Protein AF-A0A7Y6I1J6-F1 (afdb_monomer_lite)

Sequence (96 aa):
MHATTDRRRTGRRGVAPLPVGTVQLDWSLDQGQTWSTSGTLQAPTDQLDKATRMLLLTCMTMTGSTGYALWRVSGWPTTEPNGPPTVILHSDGRVP

Radius of gyration: 21.49 Å; chains: 1; bounding box: 61×28×65 Å

Structure (mmCIF, N/CA/C/O backbone):
data_AF-A0A7Y6I1J6-F1
#
_entry.id   AF-A0A7Y6I1J6-F1
#
loop_
_atom_site.group_PDB
_atom_site.id
_atom_site.type_symbol
_atom_site.label_atom_id
_atom_site.label_alt_id
_atom_site.label_comp_id
_atom_site.label_asym_id
_atom_site.label_entity_id
_atom_site.label_seq_id
_atom_site.pdbx_PDB_ins_code
_atom_site.Cartn_x
_atom_site.Cartn_y
_atom_site.Cartn_z
_atom_site.occupancy
_atom_site.B_iso_or_equiv
_atom_site.auth_seq_id
_atom_site.auth_comp_id
_atom_site.auth_asym_id
_atom_site.auth_atom_id
_atom_site.pdbx_PDB_model_num
ATOM 1 N N . MET A 1 1 ? 41.015 -12.823 -50.176 1.00 37.28 1 MET A N 1
ATOM 2 C CA . MET A 1 1 ? 40.855 -14.195 -49.647 1.00 37.28 1 MET A CA 1
ATOM 3 C C . MET A 1 1 ? 40.794 -14.112 -48.131 1.00 37.28 1 MET A C 1
ATOM 5 O O . MET A 1 1 ? 41.686 -13.494 -47.579 1.00 37.28 1 MET A O 1
ATOM 9 N N . HIS A 1 2 ? 39.709 -14.641 -47.546 1.00 39.75 2 HIS A N 1
ATOM 10 C CA . HIS A 1 2 ? 39.508 -15.183 -46.183 1.00 39.75 2 HIS A CA 1
ATOM 11 C C . HIS A 1 2 ? 40.396 -14.658 -45.024 1.00 39.75 2 HIS A C 1
ATOM 13 O O . HIS A 1 2 ? 41.610 -14.680 -45.111 1.00 39.75 2 HIS A O 1
ATOM 19 N N . ALA A 1 3 ? 39.877 -14.265 -43.859 1.00 37.53 3 ALA A N 1
ATOM 20 C CA . ALA A 1 3 ? 38.794 -14.906 -43.123 1.00 37.53 3 ALA A CA 1
ATOM 21 C C . ALA A 1 3 ? 38.054 -13.925 -42.195 1.00 37.53 3 ALA A C 1
ATOM 23 O O . ALA A 1 3 ? 38.651 -13.190 -41.411 1.00 37.53 3 ALA A O 1
ATOM 24 N N . THR A 1 4 ? 36.728 -13.981 -42.271 1.00 47.38 4 THR A N 1
ATOM 25 C CA . THR A 1 4 ? 35.786 -13.407 -41.314 1.00 47.38 4 THR A CA 1
ATOM 26 C C . THR A 1 4 ? 35.788 -14.286 -40.065 1.00 47.38 4 THR A C 1
ATOM 28 O O . THR A 1 4 ? 35.242 -15.388 -40.088 1.00 47.38 4 THR A O 1
ATOM 31 N N . THR A 1 5 ? 36.400 -13.834 -38.970 1.00 49.53 5 THR A N 1
ATOM 32 C CA . THR A 1 5 ? 36.237 -14.505 -37.673 1.00 49.53 5 THR A CA 1
ATOM 33 C C . THR A 1 5 ? 34.913 -14.061 -37.063 1.00 49.53 5 THR A C 1
ATOM 35 O O . THR A 1 5 ? 34.824 -13.049 -36.368 1.00 49.53 5 THR A O 1
ATOM 38 N N . ASP A 1 6 ? 33.879 -14.843 -37.364 1.00 46.84 6 ASP A N 1
ATOM 39 C CA . ASP A 1 6 ? 32.587 -14.864 -36.687 1.00 46.84 6 ASP A CA 1
ATOM 40 C C . ASP A 1 6 ? 32.797 -15.193 -35.197 1.00 46.84 6 ASP A C 1
ATOM 42 O O . ASP A 1 6 ? 32.882 -16.350 -34.784 1.00 46.84 6 ASP A O 1
ATOM 46 N N . ARG A 1 7 ? 32.915 -14.157 -34.357 1.00 47.94 7 ARG A N 1
ATOM 47 C CA . ARG A 1 7 ? 32.667 -14.299 -32.921 1.00 47.94 7 ARG A CA 1
ATOM 48 C C . ARG A 1 7 ? 31.156 -14.303 -32.723 1.00 47.94 7 ARG A C 1
ATOM 50 O O . ARG A 1 7 ? 30.575 -13.286 -32.338 1.00 47.94 7 ARG A O 1
ATOM 57 N N . ARG A 1 8 ? 30.541 -15.480 -32.874 1.00 48.12 8 ARG A N 1
ATOM 58 C CA . ARG A 1 8 ? 29.283 -15.820 -32.194 1.00 48.12 8 ARG A CA 1
ATOM 59 C C . ARG A 1 8 ? 29.503 -15.740 -30.689 1.00 48.12 8 ARG A C 1
ATOM 61 O O . ARG A 1 8 ? 29.673 -16.734 -29.991 1.00 48.12 8 ARG A O 1
ATOM 68 N N . ARG A 1 9 ? 29.486 -14.517 -30.167 1.00 46.81 9 ARG A N 1
ATOM 69 C CA . ARG A 1 9 ? 29.196 -14.255 -28.769 1.00 46.81 9 ARG A CA 1
ATOM 70 C C . ARG A 1 9 ? 27.701 -14.507 -28.649 1.00 46.81 9 ARG A C 1
ATOM 72 O O . ARG A 1 9 ? 26.893 -13.633 -28.946 1.00 46.81 9 ARG A O 1
ATOM 79 N N . THR A 1 10 ? 27.339 -15.733 -28.286 1.00 50.19 10 THR A N 1
ATOM 80 C CA . THR A 1 10 ? 26.014 -16.086 -27.775 1.00 50.19 10 THR A CA 1
ATOM 81 C C . THR A 1 10 ? 25.759 -15.241 -26.533 1.00 50.19 10 THR A C 1
ATOM 83 O O . THR A 1 10 ? 26.006 -15.650 -25.400 1.00 50.19 10 THR A O 1
ATOM 86 N N . GLY A 1 11 ? 25.343 -13.998 -26.763 1.00 43.31 11 GLY A N 1
ATOM 87 C CA . GLY A 1 11 ? 24.837 -13.108 -25.747 1.00 43.31 11 GLY A CA 1
ATOM 88 C C . GLY A 1 11 ? 23.561 -13.735 -25.230 1.00 43.31 11 GLY A C 1
ATOM 89 O O . GLY A 1 11 ? 22.531 -13.707 -25.899 1.00 43.31 11 GLY A O 1
ATOM 90 N N . ARG A 1 12 ? 23.641 -14.322 -24.036 1.00 52.84 12 ARG A N 1
ATOM 91 C CA . ARG A 1 12 ? 22.492 -14.471 -23.149 1.00 52.84 12 ARG A CA 1
ATOM 92 C C . ARG A 1 12 ? 21.817 -13.100 -23.169 1.00 52.84 12 ARG A C 1
ATOM 94 O O . ARG A 1 12 ? 22.424 -12.143 -22.692 1.00 52.84 12 ARG A O 1
ATOM 101 N N . ARG A 1 13 ? 20.669 -12.970 -23.849 1.00 50.09 13 ARG A N 1
ATOM 102 C CA . ARG A 1 13 ? 19.885 -11.730 -23.870 1.00 50.09 13 ARG A CA 1
ATOM 103 C C . ARG A 1 13 ? 19.660 -11.378 -22.407 1.00 50.09 13 ARG A C 1
ATOM 105 O O . ARG A 1 13 ? 18.879 -12.046 -21.736 1.00 50.09 13 ARG A O 1
ATOM 112 N N . GLY A 1 14 ? 20.432 -10.423 -21.899 1.00 50.97 14 GLY A N 1
ATOM 113 C CA . GLY A 1 14 ? 20.211 -9.866 -20.582 1.00 50.97 14 GLY A CA 1
ATOM 114 C C . GLY A 1 14 ? 18.850 -9.214 -20.665 1.00 50.97 14 GLY A C 1
ATOM 115 O O . GLY A 1 14 ? 18.703 -8.197 -21.336 1.00 50.97 14 GLY A O 1
ATOM 116 N N . VAL A 1 15 ? 17.840 -9.860 -20.090 1.00 63.03 15 VAL A N 1
ATOM 117 C CA . VAL A 1 15 ? 16.572 -9.194 -19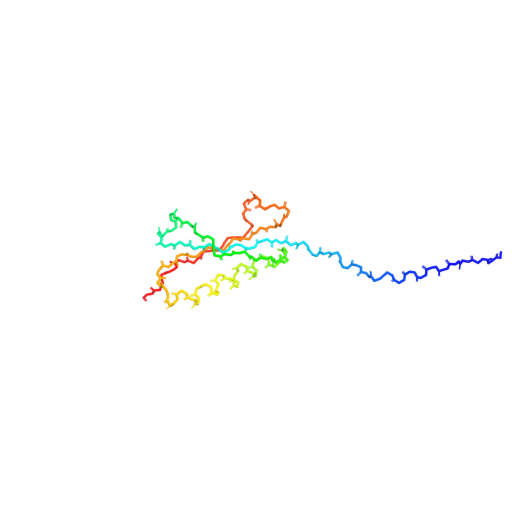.826 1.00 63.03 15 VAL A CA 1
ATOM 118 C C . VAL A 1 15 ? 16.956 -8.037 -18.919 1.00 63.03 15 VAL A C 1
ATOM 120 O O . VAL A 1 15 ? 17.480 -8.268 -17.828 1.00 63.03 15 VAL A O 1
ATOM 123 N N . ALA A 1 16 ? 16.827 -6.807 -19.420 1.00 67.81 16 ALA A N 1
ATOM 124 C CA . ALA A 1 16 ? 17.021 -5.638 -18.582 1.00 67.81 16 ALA A CA 1
ATOM 125 C C . ALA A 1 16 ? 16.129 -5.820 -17.343 1.00 67.81 16 ALA A C 1
ATOM 127 O O . ALA A 1 16 ? 14.983 -6.255 -17.510 1.00 67.81 16 ALA A O 1
ATOM 128 N N . PRO A 1 17 ? 16.637 -5.581 -16.121 1.00 67.19 17 PRO A N 1
ATOM 129 C CA . PRO A 1 17 ? 15.804 -5.690 -14.935 1.00 67.19 17 PRO A CA 1
ATOM 130 C C . PRO A 1 17 ? 14.566 -4.821 -15.147 1.00 67.19 17 PRO A C 1
ATOM 132 O O . PRO A 1 17 ? 14.682 -3.660 -15.547 1.00 67.19 17 PRO A O 1
ATOM 135 N N . LEU A 1 18 ? 13.386 -5.419 -14.963 1.00 75.12 18 LEU A N 1
ATOM 136 C CA . LEU A 1 18 ? 12.137 -4.678 -15.065 1.00 75.12 18 LEU A CA 1
ATOM 137 C C . LEU A 1 18 ? 12.194 -3.515 -14.070 1.00 75.12 18 LEU A C 1
ATOM 139 O O . LEU A 1 18 ? 12.715 -3.698 -12.964 1.00 75.12 18 LEU A O 1
ATOM 143 N N . PRO A 1 19 ? 11.685 -2.331 -14.444 1.00 84.06 19 PRO A N 1
ATOM 144 C CA . PRO A 1 19 ? 11.550 -1.251 -13.486 1.00 84.06 19 PRO A CA 1
ATOM 145 C C . PRO A 1 19 ? 10.723 -1.760 -12.301 1.00 84.06 19 PRO A C 1
ATOM 147 O O . PRO A 1 19 ? 9.696 -2.422 -12.477 1.00 84.06 19 PRO A O 1
ATOM 150 N N . VAL A 1 20 ? 11.229 -1.500 -11.101 1.00 89.94 20 VAL A N 1
ATOM 151 C CA . VAL A 1 20 ? 10.577 -1.854 -9.842 1.00 89.94 20 VAL A CA 1
ATOM 152 C C . VAL A 1 20 ? 9.958 -0.609 -9.218 1.00 89.94 20 VAL A C 1
ATOM 154 O O . VAL A 1 20 ? 10.372 0.524 -9.483 1.00 89.94 20 VAL A O 1
ATOM 157 N N . GLY A 1 21 ? 8.938 -0.838 -8.408 1.00 91.38 21 GLY A N 1
ATOM 158 C CA . GLY A 1 21 ? 8.315 0.137 -7.541 1.00 91.38 21 GLY A CA 1
ATOM 159 C C . GLY A 1 21 ? 8.091 -0.435 -6.151 1.00 91.38 21 GLY A C 1
ATOM 160 O O . GLY A 1 21 ? 8.146 -1.647 -5.930 1.00 91.38 21 GLY A O 1
ATOM 161 N N . THR A 1 22 ? 7.810 0.460 -5.218 1.00 92.88 22 THR A N 1
ATOM 162 C CA . THR A 1 22 ? 7.491 0.134 -3.835 1.00 92.88 22 THR A CA 1
ATOM 163 C C . THR A 1 22 ? 5.987 0.214 -3.637 1.00 92.88 22 THR A C 1
ATOM 165 O O . THR A 1 22 ? 5.339 1.166 -4.065 1.00 92.88 22 THR A O 1
ATOM 168 N N . VAL A 1 23 ? 5.440 -0.770 -2.938 1.00 93.50 23 VAL A N 1
ATOM 169 C CA . VAL A 1 23 ? 4.096 -0.751 -2.372 1.00 93.50 23 VAL A CA 1
ATOM 170 C C . VAL A 1 23 ? 4.236 -0.688 -0.859 1.00 93.50 23 VAL A C 1
ATOM 172 O O . VAL A 1 23 ? 4.938 -1.511 -0.281 1.00 93.50 23 VAL A O 1
ATOM 175 N N . GLN A 1 24 ? 3.580 0.265 -0.211 1.00 93.38 24 GLN A N 1
ATOM 176 C CA . GLN A 1 24 ? 3.568 0.428 1.237 1.00 93.38 24 GLN A CA 1
ATOM 177 C C . GLN A 1 24 ? 2.173 0.178 1.793 1.00 93.38 24 GLN A C 1
ATOM 179 O O . GLN A 1 24 ? 1.184 0.691 1.265 1.00 93.38 24 GLN A O 1
ATOM 184 N N . LEU A 1 25 ? 2.120 -0.593 2.874 1.00 91.81 25 LEU A N 1
ATOM 185 C CA . LEU A 1 25 ? 0.930 -0.818 3.678 1.00 91.81 25 LEU A CA 1
ATOM 186 C C . LEU A 1 25 ? 0.981 0.047 4.927 1.00 91.81 25 LEU A C 1
ATOM 188 O O . LEU A 1 25 ? 1.886 -0.109 5.748 1.00 91.81 25 LEU A O 1
ATOM 192 N N . ASP A 1 26 ? -0.044 0.865 5.108 1.00 92.12 26 ASP A N 1
ATOM 193 C CA . ASP A 1 26 ? -0.265 1.632 6.322 1.00 92.12 26 ASP A CA 1
ATOM 194 C C . ASP A 1 26 ? -1.601 1.247 6.960 1.00 92.12 26 ASP A C 1
ATOM 196 O O . ASP A 1 26 ? -2.565 0.886 6.277 1.00 92.12 26 ASP A O 1
ATOM 200 N N . TRP A 1 27 ? -1.666 1.375 8.278 1.00 88.50 27 TRP A N 1
ATOM 201 C CA . TRP A 1 27 ? -2.886 1.210 9.056 1.00 88.50 27 TRP A CA 1
ATOM 202 C C . TRP A 1 27 ? -3.099 2.373 10.011 1.00 88.50 27 TRP A C 1
ATOM 204 O O . TRP A 1 27 ? -2.160 3.085 10.370 1.00 88.50 27 TRP A O 1
ATOM 214 N N . SER A 1 28 ? -4.346 2.546 10.429 1.00 88.00 28 SER A N 1
ATOM 215 C CA . SER A 1 28 ? -4.754 3.550 11.402 1.00 88.00 28 SER A CA 1
ATOM 216 C C . SER A 1 28 ? -5.829 2.990 12.334 1.00 88.00 28 SER A C 1
ATOM 218 O O . SER A 1 28 ? -6.773 2.345 11.880 1.00 88.00 28 SER A O 1
ATOM 220 N N . LEU A 1 29 ? -5.687 3.258 13.635 1.00 86.69 29 LEU A N 1
ATOM 221 C CA . LEU A 1 29 ? -6.671 2.908 14.675 1.00 86.69 29 LEU A CA 1
ATOM 222 C C . LEU A 1 29 ? -7.532 4.101 15.107 1.00 86.69 29 LEU A C 1
ATOM 224 O O . LEU A 1 29 ? -8.519 3.933 15.816 1.00 86.69 29 LEU A O 1
ATOM 228 N N . ASP A 1 30 ? -7.173 5.310 14.686 1.00 86.38 30 ASP A N 1
ATOM 229 C CA . ASP A 1 30 ? -7.816 6.567 15.070 1.00 86.38 30 ASP A CA 1
ATOM 230 C C . ASP A 1 30 ? -8.546 7.216 13.885 1.00 86.38 30 ASP A C 1
ATOM 232 O O . ASP A 1 30 ? -8.616 8.436 13.759 1.00 86.38 30 ASP A O 1
ATOM 236 N N . GLN A 1 31 ? -9.115 6.379 13.012 1.00 83.19 31 GLN A N 1
ATOM 237 C CA . GLN A 1 31 ? -9.904 6.801 11.848 1.00 83.19 31 GLN A CA 1
ATOM 238 C C . GLN A 1 31 ? -9.126 7.689 10.861 1.00 83.19 31 GLN A C 1
ATOM 240 O O . GLN A 1 31 ? -9.682 8.581 10.223 1.00 83.19 31 GLN A O 1
ATOM 245 N N . GLY A 1 32 ? -7.835 7.409 10.695 1.00 86.50 32 GLY A N 1
ATOM 246 C CA . GLY A 1 32 ? -6.976 8.035 9.696 1.00 86.50 32 GLY A CA 1
ATOM 247 C C . GLY A 1 32 ? -6.271 9.299 10.175 1.00 86.50 32 GLY A C 1
ATOM 248 O O . GLY A 1 32 ? -5.674 9.983 9.340 1.00 86.50 32 GLY A O 1
ATOM 249 N N . GLN A 1 33 ? -6.316 9.614 11.475 1.00 87.62 33 GLN A N 1
ATOM 250 C CA . GLN A 1 33 ? -5.576 10.754 12.021 1.00 87.62 33 GLN A CA 1
ATOM 251 C C . GLN A 1 33 ? -4.078 10.464 12.121 1.00 87.62 33 GLN A C 1
ATOM 253 O O . GLN A 1 33 ? -3.263 11.303 11.735 1.00 87.62 33 GLN A O 1
ATOM 258 N N . THR A 1 34 ? -3.707 9.262 12.557 1.00 91.19 34 THR A N 1
ATOM 259 C CA . THR A 1 34 ? -2.331 8.770 12.558 1.00 91.19 34 THR A CA 1
ATOM 260 C C . THR A 1 34 ? -2.220 7.484 11.755 1.00 91.19 34 THR A C 1
ATOM 262 O O . THR A 1 34 ? -3.128 6.653 11.719 1.00 91.19 34 THR A O 1
ATOM 265 N N . TRP A 1 35 ? -1.085 7.339 11.073 1.00 90.25 35 TRP A N 1
ATOM 266 C CA . TRP A 1 35 ? -0.794 6.202 10.209 1.00 90.25 35 TRP A CA 1
ATOM 267 C C . TRP A 1 35 ? 0.493 5.532 10.663 1.00 90.25 35 TRP A C 1
ATOM 269 O O . TRP A 1 35 ? 1.506 6.196 10.875 1.00 90.25 35 TRP A O 1
ATOM 279 N N . SER A 1 36 ? 0.444 4.212 10.788 1.00 91.19 36 SER A N 1
ATOM 280 C CA . SER A 1 36 ? 1.597 3.368 11.074 1.00 91.19 36 SER A CA 1
ATOM 281 C C . SER A 1 36 ? 1.874 2.466 9.882 1.00 91.19 36 SER A C 1
ATOM 283 O O . SER A 1 36 ? 0.970 1.807 9.368 1.00 91.19 36 SER A O 1
ATOM 285 N N . THR A 1 37 ? 3.129 2.413 9.445 1.00 91.75 37 THR A N 1
ATOM 286 C CA . THR A 1 37 ? 3.536 1.538 8.346 1.00 91.75 37 THR A CA 1
ATOM 287 C C . THR A 1 37 ? 3.690 0.108 8.849 1.00 91.75 37 THR A C 1
ATOM 289 O O . THR A 1 37 ? 4.488 -0.164 9.743 1.00 91.75 37 THR A O 1
ATOM 292 N N . SER A 1 38 ? 2.931 -0.819 8.264 1.00 86.88 38 SER A N 1
ATOM 293 C CA . SER A 1 38 ? 3.055 -2.251 8.552 1.00 86.88 38 SER A CA 1
ATOM 294 C C . SER A 1 38 ? 4.161 -2.910 7.734 1.00 86.88 38 SER A C 1
ATOM 296 O O . SER A 1 38 ? 4.715 -3.913 8.179 1.00 86.88 38 SER A O 1
ATOM 298 N N . GLY A 1 39 ? 4.468 -2.396 6.542 1.00 88.00 39 GLY A N 1
ATOM 299 C CA . GLY A 1 39 ? 5.539 -2.940 5.715 1.00 88.00 39 GLY A CA 1
ATOM 300 C C . GLY A 1 39 ? 5.554 -2.404 4.291 1.00 88.00 39 GLY A C 1
ATOM 301 O O . GLY A 1 39 ? 4.643 -1.696 3.857 1.00 88.00 39 GLY A O 1
ATOM 302 N N . THR A 1 40 ? 6.606 -2.776 3.564 1.00 91.06 40 THR A N 1
ATOM 303 C CA . THR A 1 40 ? 6.791 -2.446 2.152 1.00 91.06 40 THR A CA 1
ATOM 304 C C . THR A 1 40 ? 7.088 -3.697 1.329 1.00 91.06 40 THR A C 1
ATOM 306 O O . THR A 1 40 ? 7.700 -4.653 1.804 1.00 91.06 40 THR A O 1
ATOM 309 N N . LEU A 1 41 ? 6.639 -3.692 0.079 1.00 91.12 41 LEU A N 1
ATOM 310 C CA . LEU A 1 41 ? 6.860 -4.738 -0.911 1.00 91.12 41 LEU A CA 1
ATOM 311 C C . LEU A 1 41 ? 7.451 -4.105 -2.170 1.00 91.12 41 LEU A C 1
ATOM 313 O O . LEU A 1 41 ? 6.985 -3.060 -2.613 1.00 91.12 41 LEU A O 1
ATOM 317 N N . GLN A 1 42 ? 8.447 -4.751 -2.771 1.00 91.38 42 GLN A N 1
ATOM 318 C CA . GLN A 1 42 ? 8.917 -4.387 -4.107 1.00 91.38 42 GLN A CA 1
ATOM 319 C C . GLN A 1 42 ? 8.135 -5.185 -5.150 1.00 91.38 42 GLN A C 1
ATOM 321 O O . GLN A 1 42 ? 8.019 -6.406 -5.041 1.00 91.38 42 GLN A O 1
ATOM 326 N N . ALA A 1 43 ? 7.616 -4.505 -6.165 1.00 89.88 43 ALA A N 1
ATOM 327 C CA . ALA A 1 43 ? 6.899 -5.123 -7.273 1.00 89.88 43 ALA A CA 1
ATOM 328 C C . ALA A 1 43 ? 7.330 -4.490 -8.602 1.00 89.88 43 ALA A C 1
ATOM 330 O O . ALA A 1 43 ? 7.734 -3.327 -8.616 1.00 89.88 43 ALA A O 1
ATOM 331 N N . PRO A 1 44 ? 7.245 -5.209 -9.733 1.00 91.12 44 PRO A N 1
ATOM 332 C CA . PRO A 1 44 ? 7.378 -4.592 -11.047 1.00 91.12 44 PRO A CA 1
ATOM 333 C C . PRO A 1 44 ? 6.417 -3.405 -11.195 1.00 91.12 44 PRO A C 1
ATOM 335 O O . PRO A 1 44 ? 5.266 -3.482 -10.757 1.00 91.12 44 PRO A O 1
ATOM 338 N N . THR A 1 45 ? 6.871 -2.311 -11.807 1.00 89.44 45 THR A N 1
ATOM 339 C CA . THR A 1 45 ? 6.085 -1.069 -11.902 1.00 89.44 45 THR A CA 1
ATOM 340 C C . THR A 1 45 ? 4.741 -1.279 -12.612 1.00 89.44 45 THR A C 1
ATOM 342 O O . THR A 1 45 ? 3.732 -0.699 -12.217 1.00 89.44 45 THR A O 1
ATOM 345 N N . ASP A 1 46 ? 4.690 -2.166 -13.610 1.00 89.81 46 ASP A N 1
ATOM 346 C CA . ASP A 1 46 ? 3.473 -2.553 -14.341 1.00 89.81 46 ASP A CA 1
ATOM 347 C C . ASP A 1 46 ? 2.503 -3.426 -13.520 1.00 89.81 46 ASP A C 1
ATOM 349 O O . ASP A 1 46 ? 1.367 -3.668 -13.931 1.00 89.81 46 ASP A O 1
ATOM 353 N N . GLN A 1 47 ? 2.929 -3.892 -12.345 1.00 90.44 47 GLN A N 1
ATOM 354 C CA . GLN A 1 47 ? 2.137 -4.705 -11.425 1.00 90.44 47 GLN A CA 1
ATOM 355 C C . GLN A 1 47 ? 1.770 -3.979 -10.130 1.00 90.44 47 GLN A C 1
ATOM 357 O O . GLN A 1 47 ? 1.120 -4.591 -9.283 1.00 90.44 47 GLN A O 1
ATOM 362 N N . LEU A 1 48 ? 2.126 -2.698 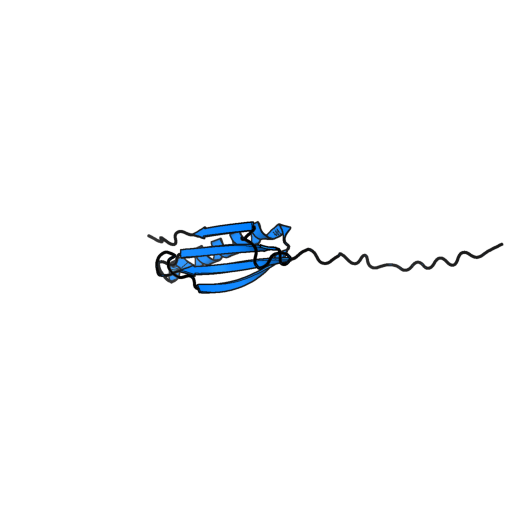-9.971 1.00 90.25 48 LEU A N 1
ATOM 363 C CA . LEU A 1 48 ? 1.840 -1.943 -8.746 1.00 90.25 48 LEU A CA 1
ATOM 364 C C . LEU A 1 48 ? 0.355 -1.992 -8.371 1.00 90.25 48 LEU A C 1
ATOM 366 O O . LEU A 1 48 ? 0.046 -2.356 -7.247 1.00 90.25 48 LEU A O 1
ATOM 370 N N . ASP A 1 49 ? -0.566 -1.759 -9.312 1.00 90.62 49 ASP A N 1
ATOM 371 C CA . ASP A 1 49 ? -2.014 -1.845 -9.045 1.00 90.62 49 ASP A CA 1
ATOM 372 C C . ASP A 1 49 ? -2.438 -3.235 -8.530 1.00 90.62 49 ASP A C 1
ATOM 374 O O . ASP A 1 49 ? -3.158 -3.343 -7.536 1.00 90.62 49 ASP A O 1
ATOM 378 N N . LYS A 1 50 ? -1.934 -4.314 -9.144 1.00 92.88 50 LYS A N 1
ATOM 379 C CA . LYS A 1 50 ? -2.232 -5.690 -8.713 1.00 92.88 50 LYS A CA 1
ATOM 380 C C . LYS A 1 50 ? -1.679 -5.965 -7.318 1.00 92.88 50 LYS A C 1
ATOM 382 O O . LYS A 1 50 ? -2.390 -6.523 -6.484 1.00 92.88 50 LYS A O 1
ATOM 387 N N . ALA A 1 51 ? -0.436 -5.564 -7.063 1.00 91.62 51 ALA A N 1
ATOM 388 C CA . ALA A 1 51 ? 0.212 -5.725 -5.769 1.00 91.62 51 ALA A CA 1
ATOM 389 C C . ALA A 1 51 ? -0.528 -4.935 -4.679 1.00 91.62 51 ALA A C 1
ATOM 391 O O . ALA A 1 51 ? -0.850 -5.501 -3.638 1.00 91.62 51 ALA A O 1
ATOM 392 N N . THR A 1 52 ? -0.890 -3.676 -4.946 1.00 91.88 52 THR A N 1
ATOM 393 C CA . THR A 1 52 ? -1.669 -2.827 -4.038 1.00 91.88 52 THR A CA 1
ATOM 394 C C . THR A 1 52 ? -3.022 -3.461 -3.700 1.00 91.88 52 THR A C 1
ATOM 396 O O . THR A 1 52 ? -3.377 -3.550 -2.524 1.00 91.88 52 THR A O 1
ATOM 399 N N . ARG A 1 53 ? -3.762 -3.965 -4.700 1.00 91.56 53 ARG A N 1
ATOM 400 C CA . ARG A 1 53 ? -5.056 -4.643 -4.488 1.00 91.56 53 ARG A CA 1
ATOM 401 C C . ARG A 1 53 ? -4.919 -5.923 -3.676 1.00 91.56 53 ARG A C 1
ATOM 403 O O . ARG A 1 53 ? -5.688 -6.130 -2.743 1.00 91.56 53 ARG A O 1
ATOM 410 N N . MET A 1 54 ? -3.948 -6.770 -4.015 1.00 91.38 54 MET A N 1
ATOM 411 C CA . MET A 1 54 ? -3.700 -8.029 -3.306 1.00 91.38 54 MET A CA 1
ATOM 412 C C . MET A 1 54 ? -3.361 -7.791 -1.834 1.00 91.38 54 MET A C 1
ATOM 414 O O . MET A 1 54 ? -3.886 -8.483 -0.960 1.00 91.38 54 MET A O 1
ATOM 418 N N . LEU A 1 55 ? -2.524 -6.792 -1.554 1.00 88.38 55 LEU A N 1
ATOM 419 C CA . LEU A 1 55 ? -2.154 -6.438 -0.189 1.00 88.38 55 LEU A CA 1
ATOM 420 C C . LEU A 1 55 ? -3.372 -5.933 0.593 1.00 88.38 55 LEU A C 1
ATOM 422 O O . LEU A 1 55 ? -3.646 -6.425 1.683 1.00 88.38 55 LEU A O 1
ATOM 426 N N . LEU A 1 56 ? -4.150 -5.017 0.003 1.00 87.56 56 LEU A N 1
ATOM 427 C CA . LEU A 1 56 ? -5.330 -4.453 0.656 1.00 87.56 56 LEU A CA 1
ATOM 428 C C . LEU A 1 56 ? -6.390 -5.526 0.946 1.00 87.56 56 LEU A C 1
ATOM 430 O O . LEU A 1 56 ? -6.948 -5.552 2.040 1.00 87.56 56 LEU A O 1
ATOM 434 N N . LEU A 1 57 ? -6.636 -6.438 -0.000 1.00 86.50 57 LEU A N 1
ATOM 435 C CA . LEU A 1 57 ? -7.537 -7.578 0.194 1.00 86.50 57 LEU A CA 1
ATOM 436 C C . LEU A 1 57 ? -7.067 -8.477 1.342 1.00 86.50 57 LEU A C 1
ATOM 438 O O . LEU A 1 57 ? -7.870 -8.857 2.190 1.00 86.50 57 LEU A O 1
ATOM 442 N N . THR A 1 58 ? -5.765 -8.768 1.410 1.00 84.19 58 THR A N 1
ATOM 443 C CA . THR A 1 58 ? -5.184 -9.571 2.497 1.00 84.19 58 THR A CA 1
ATOM 444 C C . THR A 1 58 ? -5.435 -8.907 3.853 1.00 84.19 58 THR A C 1
ATOM 446 O O . THR A 1 58 ? -5.925 -9.554 4.779 1.00 84.19 58 THR A O 1
ATOM 449 N N . CYS A 1 59 ? -5.206 -7.597 3.960 1.00 79.56 59 CYS A N 1
ATOM 450 C CA . CYS A 1 59 ? -5.469 -6.844 5.185 1.00 79.56 59 CYS A CA 1
ATOM 451 C C . CYS A 1 59 ? -6.945 -6.882 5.583 1.00 79.56 59 CYS A C 1
ATOM 453 O O . CYS A 1 59 ? -7.255 -7.182 6.736 1.00 79.56 59 CYS A O 1
ATOM 455 N N . MET A 1 60 ? -7.866 -6.679 4.635 1.00 77.25 60 MET A N 1
ATOM 456 C CA . MET A 1 60 ? -9.304 -6.788 4.906 1.00 77.25 60 MET A CA 1
ATOM 457 C C . MET A 1 60 ? -9.681 -8.168 5.460 1.00 77.25 60 MET A C 1
ATOM 459 O O . MET A 1 60 ? -10.438 -8.249 6.424 1.00 77.25 60 MET A O 1
ATOM 463 N N . THR A 1 61 ? -9.099 -9.252 4.930 1.00 76.69 61 THR A N 1
ATOM 464 C CA . THR A 1 61 ? -9.358 -10.608 5.450 1.00 76.69 61 THR A CA 1
ATOM 465 C C . THR A 1 61 ? -8.783 -10.856 6.849 1.00 76.69 61 THR A C 1
ATOM 467 O O . THR A 1 61 ? -9.364 -11.623 7.610 1.00 76.69 61 THR A O 1
ATOM 470 N N . MET A 1 62 ? -7.687 -10.187 7.231 1.00 70.19 62 MET A N 1
ATOM 471 C CA . MET A 1 62 ? -7.104 -10.287 8.580 1.00 70.19 62 MET A CA 1
ATOM 472 C C . MET A 1 62 ? -7.866 -9.454 9.621 1.00 70.19 62 MET A C 1
A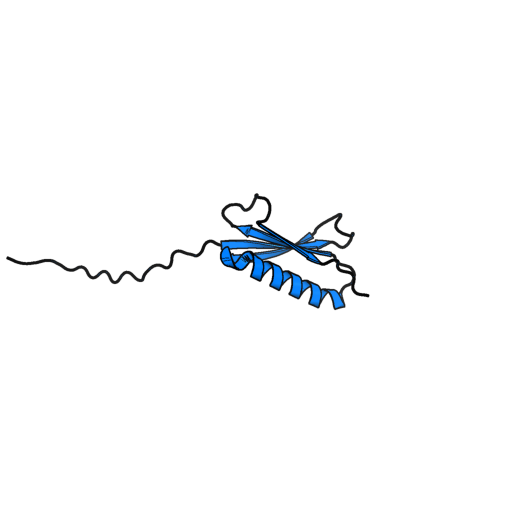TOM 474 O O . MET A 1 62 ? -7.962 -9.848 10.785 1.00 70.19 62 MET A O 1
ATOM 478 N N . THR A 1 63 ? -8.442 -8.323 9.203 1.00 61.91 63 THR A N 1
ATOM 479 C CA . THR A 1 63 ? -9.122 -7.357 10.092 1.00 61.91 63 THR A CA 1
ATOM 480 C C . THR A 1 63 ? -10.375 -7.934 10.752 1.00 61.91 63 THR A C 1
ATOM 482 O O . THR A 1 63 ? -10.751 -7.501 11.838 1.00 61.91 63 THR A O 1
ATOM 485 N N . GLY A 1 64 ? -10.964 -8.989 10.176 1.00 56.34 64 GLY A N 1
ATOM 486 C CA . GLY A 1 64 ? -12.041 -9.755 10.814 1.00 56.34 64 GLY A CA 1
ATOM 487 C C . GLY A 1 64 ? -11.670 -10.370 12.175 1.00 56.34 64 GLY A C 1
ATOM 488 O O . GLY A 1 64 ? -12.551 -10.877 12.859 1.00 56.34 64 GLY A O 1
ATOM 489 N N . SER A 1 65 ? -10.394 -10.318 12.586 1.00 55.91 65 SER A N 1
ATOM 490 C CA . SER A 1 65 ? -9.904 -10.839 13.870 1.00 55.91 65 SER A CA 1
ATOM 491 C C . SER A 1 65 ? -9.407 -9.782 14.874 1.00 55.91 65 SER A C 1
ATOM 493 O O . SER A 1 65 ? -9.198 -10.126 16.035 1.00 55.91 65 SER A O 1
ATOM 495 N N . THR A 1 66 ? -9.223 -8.513 14.475 1.00 53.09 66 THR A N 1
ATOM 496 C CA . THR A 1 66 ? -8.479 -7.507 15.274 1.00 53.09 66 THR A CA 1
ATOM 497 C C . THR A 1 66 ? -9.195 -6.169 15.520 1.00 53.09 66 THR A C 1
ATOM 499 O O . THR A 1 66 ? -8.669 -5.341 16.261 1.00 53.09 66 THR A O 1
ATOM 502 N N . GLY A 1 67 ? -10.413 -5.964 15.006 1.00 60.53 67 GLY A N 1
ATOM 503 C CA . GLY A 1 67 ? -11.206 -4.747 15.252 1.00 60.53 67 GLY A CA 1
ATOM 504 C C . GLY A 1 67 ? -10.949 -3.604 14.255 1.00 60.53 67 GLY A C 1
ATOM 505 O O . GLY A 1 67 ? -10.242 -3.780 13.268 1.00 60.53 67 GLY A O 1
ATOM 506 N N . TYR A 1 68 ? -11.579 -2.445 14.497 1.00 64.06 68 TYR A N 1
ATOM 507 C CA . TYR A 1 68 ? -11.691 -1.287 13.588 1.00 64.06 68 TYR A CA 1
ATOM 508 C C . TYR A 1 68 ? -10.341 -0.641 13.214 1.00 64.06 68 TYR A C 1
ATOM 510 O O . TYR A 1 68 ? -9.960 0.388 13.770 1.00 64.06 68 TYR A O 1
ATOM 518 N N . ALA A 1 69 ? -9.624 -1.213 12.252 1.00 77.19 69 ALA A N 1
ATOM 519 C CA . ALA A 1 69 ? -8.456 -0.588 11.641 1.00 77.19 69 ALA A CA 1
ATOM 520 C C . ALA A 1 69 ? -8.791 -0.122 10.219 1.00 77.19 69 ALA A C 1
ATOM 522 O O . ALA A 1 69 ? -9.303 -0.896 9.406 1.00 77.19 69 ALA A O 1
ATOM 523 N N . LEU A 1 70 ? -8.482 1.139 9.905 1.00 86.88 70 LEU A N 1
ATOM 524 C CA . LEU A 1 70 ? -8.424 1.592 8.518 1.00 86.88 70 LEU A CA 1
ATOM 525 C C . LEU A 1 70 ? -7.119 1.112 7.904 1.00 86.88 70 LEU A C 1
ATOM 527 O O . LEU A 1 70 ? -6.063 1.198 8.531 1.00 86.88 70 LEU A O 1
ATOM 531 N N . TRP A 1 71 ? -7.187 0.684 6.650 1.00 88.50 71 TRP A N 1
ATOM 532 C CA . TRP A 1 71 ? -6.013 0.280 5.889 1.00 88.50 71 TRP A CA 1
ATOM 533 C C . TR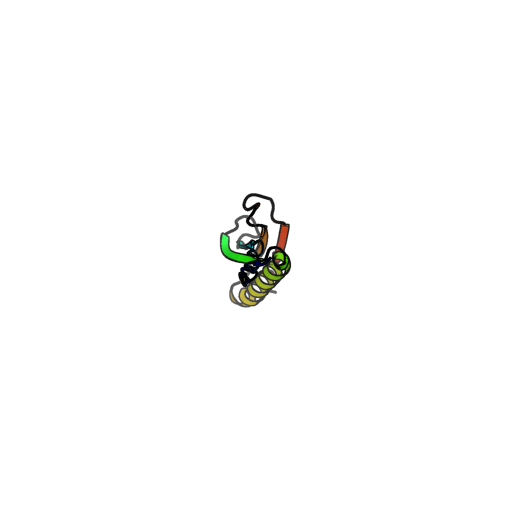P A 1 71 ? -5.869 1.152 4.662 1.00 88.50 71 TRP A C 1
ATOM 535 O O . TRP A 1 71 ? -6.849 1.475 3.988 1.00 88.50 71 TRP A O 1
ATOM 545 N N . ARG A 1 72 ? -4.628 1.502 4.352 1.00 91.50 72 ARG A N 1
ATOM 546 C CA . ARG A 1 72 ? -4.259 2.177 3.119 1.00 91.50 72 ARG A CA 1
ATOM 547 C C . ARG A 1 72 ? -3.086 1.447 2.503 1.00 91.50 72 ARG A C 1
ATOM 549 O O . ARG A 1 72 ? -2.110 1.148 3.182 1.00 91.50 72 ARG A O 1
ATOM 556 N N . VAL A 1 73 ? -3.158 1.216 1.203 1.00 93.19 73 VAL A N 1
ATOM 557 C CA . VAL A 1 73 ? -2.026 0.709 0.435 1.00 93.19 73 VAL A CA 1
ATOM 558 C C . VAL A 1 73 ? -1.683 1.721 -0.637 1.00 93.19 73 VAL A C 1
ATOM 560 O O . VAL A 1 73 ? -2.555 2.125 -1.402 1.00 93.19 73 VAL A O 1
ATOM 563 N N . SER A 1 74 ? -0.419 2.130 -0.682 1.00 93.38 74 SER A N 1
ATOM 564 C CA . SER A 1 74 ? 0.094 3.116 -1.634 1.00 93.38 74 SER A CA 1
ATOM 565 C C . SER A 1 74 ? 1.198 2.491 -2.478 1.00 93.38 74 SER A C 1
ATOM 567 O O . SER A 1 74 ? 1.990 1.718 -1.954 1.00 93.38 74 SER A O 1
ATOM 569 N N . GLY A 1 75 ? 1.259 2.799 -3.770 1.00 92.19 75 GLY A N 1
ATOM 570 C CA . GLY A 1 75 ? 2.279 2.288 -4.685 1.00 92.19 75 GLY A CA 1
ATOM 571 C C . GLY A 1 75 ? 2.953 3.405 -5.473 1.00 92.19 75 GLY A C 1
ATOM 572 O O . GLY A 1 75 ? 2.265 4.287 -5.986 1.00 92.19 75 GLY A O 1
ATOM 573 N N . TRP A 1 76 ? 4.279 3.358 -5.596 1.00 92.75 76 TRP A N 1
ATOM 574 C CA . TRP A 1 76 ? 5.072 4.311 -6.375 1.00 92.75 76 TRP A CA 1
ATOM 575 C C . TRP A 1 76 ? 6.245 3.630 -7.099 1.00 92.75 76 TRP A C 1
ATOM 577 O O . TRP A 1 76 ? 6.820 2.672 -6.581 1.00 92.75 76 TRP A O 1
ATOM 587 N N . PRO A 1 77 ? 6.652 4.109 -8.286 1.00 89.62 77 PRO A N 1
ATOM 588 C CA . PRO A 1 77 ? 7.873 3.656 -8.947 1.00 89.62 77 PRO A CA 1
ATOM 589 C C . PRO A 1 77 ? 9.121 3.989 -8.115 1.00 89.62 77 PRO A C 1
ATOM 591 O O . PRO A 1 77 ? 9.211 5.061 -7.520 1.00 89.62 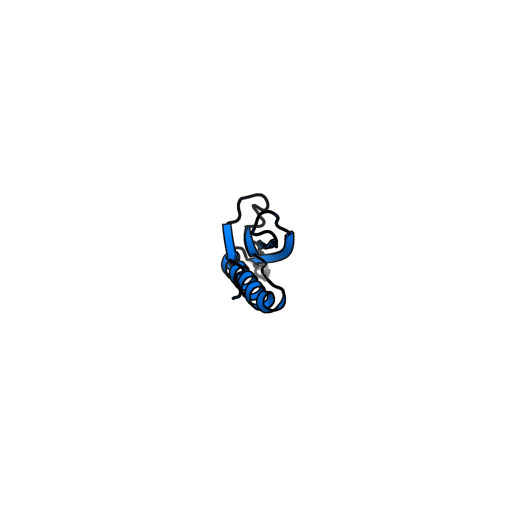77 PRO A O 1
ATOM 594 N N . THR A 1 78 ? 10.142 3.127 -8.120 1.00 83.00 78 THR A N 1
ATOM 595 C CA . THR A 1 78 ? 11.395 3.362 -7.370 1.00 83.00 78 THR A CA 1
ATOM 596 C C . THR A 1 78 ? 12.196 4.543 -7.918 1.00 83.00 78 THR A C 1
ATOM 598 O O . THR A 1 78 ? 13.046 5.085 -7.220 1.00 83.00 78 THR A O 1
ATOM 601 N N . THR A 1 79 ? 11.925 4.975 -9.151 1.00 77.75 79 THR A N 1
ATOM 602 C CA . THR A 1 79 ? 12.499 6.198 -9.726 1.00 77.75 79 THR A CA 1
ATOM 603 C C . THR A 1 79 ? 11.942 7.473 -9.092 1.00 77.75 79 THR A C 1
ATOM 605 O O . THR A 1 79 ? 12.582 8.513 -9.190 1.00 77.75 79 THR A O 1
ATOM 608 N N . GLU A 1 80 ? 10.791 7.402 -8.417 1.00 75.50 80 GLU A N 1
ATOM 609 C CA . GLU A 1 80 ? 10.138 8.543 -7.765 1.00 75.50 80 GLU A CA 1
ATOM 610 C C . GLU A 1 80 ? 9.655 8.183 -6.347 1.00 75.50 80 GLU A C 1
ATOM 612 O O . GLU A 1 80 ? 8.470 8.293 -6.035 1.00 75.50 80 GLU A O 1
ATOM 617 N N . PRO A 1 81 ? 10.555 7.764 -5.436 1.00 63.84 81 PRO A N 1
ATOM 618 C CA . PRO A 1 81 ? 10.154 7.247 -4.134 1.00 63.84 81 PRO A CA 1
ATOM 619 C C . PRO A 1 81 ? 9.624 8.314 -3.174 1.00 63.84 81 PRO A C 1
ATOM 621 O O . PRO A 1 81 ? 8.988 7.976 -2.183 1.00 63.84 81 PRO A O 1
ATOM 624 N N . ASN A 1 82 ? 9.869 9.589 -3.488 1.00 75.19 82 ASN A N 1
ATOM 625 C CA . ASN A 1 82 ? 9.400 10.746 -2.727 1.00 75.19 82 ASN A CA 1
ATOM 626 C C . ASN A 1 82 ? 8.265 11.505 -3.449 1.00 75.19 82 ASN A C 1
ATOM 628 O O . ASN A 1 82 ? 7.893 12.594 -3.015 1.00 75.19 82 ASN A O 1
ATOM 632 N N . GLY A 1 83 ? 7.767 10.981 -4.577 1.00 75.06 83 GLY A N 1
ATOM 633 C CA . GLY A 1 83 ? 6.640 11.553 -5.315 1.00 75.06 83 GLY A CA 1
ATOM 634 C C . GLY A 1 83 ? 5.286 11.142 -4.721 1.00 75.06 83 GLY A C 1
ATOM 635 O O . GL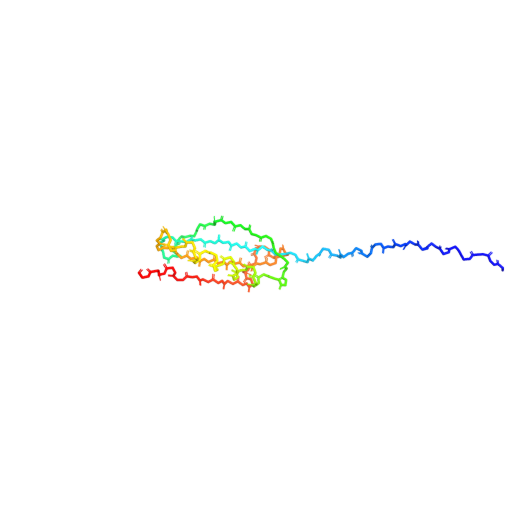Y A 1 83 ? 5.227 10.239 -3.882 1.00 75.06 83 GLY A O 1
ATOM 636 N N . PRO A 1 84 ? 4.175 11.781 -5.139 1.00 75.75 84 PRO A N 1
ATOM 637 C CA . PRO A 1 84 ? 2.854 11.280 -4.793 1.00 75.75 84 PRO A CA 1
ATOM 638 C C . PRO A 1 84 ? 2.688 9.857 -5.357 1.00 75.75 84 PRO A C 1
ATOM 640 O O . PRO A 1 84 ? 3.115 9.586 -6.482 1.00 75.75 84 PRO A O 1
ATOM 643 N N . PRO A 1 85 ? 2.076 8.933 -4.603 1.00 83.81 85 PRO A N 1
ATOM 644 C CA . PRO A 1 85 ? 1.884 7.566 -5.066 1.00 83.81 85 PRO A CA 1
ATOM 645 C C . PRO A 1 85 ? 1.016 7.526 -6.329 1.00 83.81 85 PRO A C 1
ATOM 647 O O . PRO A 1 85 ? 0.040 8.263 -6.467 1.00 83.81 85 PRO A O 1
ATOM 650 N N . THR A 1 86 ? 1.358 6.623 -7.243 1.00 86.19 86 THR A N 1
ATOM 651 C CA . THR A 1 86 ? 0.624 6.397 -8.496 1.00 86.19 86 THR A CA 1
ATOM 652 C C . THR A 1 86 ? -0.683 5.640 -8.262 1.00 86.19 86 THR A C 1
ATOM 654 O O . THR A 1 86 ? -1.638 5.801 -9.016 1.00 86.19 86 THR A O 1
ATOM 657 N N . VAL A 1 87 ? -0.737 4.812 -7.216 1.00 88.44 87 VAL A N 1
ATOM 658 C CA . VAL A 1 87 ? -1.939 4.075 -6.809 1.00 88.44 87 VAL A CA 1
ATOM 659 C C . VAL A 1 87 ? -2.112 4.227 -5.305 1.00 88.44 87 VAL A C 1
ATOM 661 O O . VAL A 1 87 ? -1.165 3.995 -4.558 1.00 88.44 87 VAL A O 1
ATOM 664 N N . ILE A 1 88 ? -3.318 4.577 -4.859 1.00 89.56 88 ILE A N 1
ATOM 665 C CA . ILE A 1 88 ? -3.710 4.529 -3.448 1.00 89.56 88 ILE A CA 1
ATOM 666 C C . ILE A 1 88 ? -5.053 3.820 -3.355 1.00 89.56 88 ILE A C 1
ATOM 668 O O . ILE A 1 88 ? -5.997 4.191 -4.050 1.00 89.56 88 ILE A O 1
ATOM 672 N N . LEU A 1 89 ? -5.148 2.824 -2.481 1.00 87.81 89 LEU A N 1
ATOM 673 C CA . LEU A 1 89 ? -6.407 2.174 -2.143 1.00 87.81 89 LEU A CA 1
ATOM 674 C C . LEU A 1 89 ? -6.636 2.227 -0.638 1.00 87.81 89 LEU A C 1
ATOM 676 O O . LEU A 1 89 ? -5.697 2.073 0.143 1.00 87.81 89 LEU A O 1
ATOM 680 N N . HIS A 1 90 ? -7.893 2.413 -0.248 1.00 84.62 90 HIS A N 1
ATOM 681 C CA . HIS A 1 90 ? -8.321 2.490 1.142 1.00 84.62 90 HIS A CA 1
ATOM 682 C C . HIS A 1 90 ? -9.362 1.414 1.441 1.00 84.62 90 HIS A C 1
ATOM 684 O O . HIS A 1 90 ? -10.203 1.107 0.597 1.00 84.62 90 HIS A O 1
ATOM 690 N N . SER A 1 91 ? -9.314 0.874 2.653 1.00 80.94 91 SER A N 1
ATOM 691 C CA . SER A 1 91 ? -10.397 0.098 3.251 1.00 80.94 91 SER A CA 1
ATOM 692 C C . SER A 1 91 ? -10.993 0.902 4.400 1.00 80.94 91 SER A C 1
ATOM 694 O O . SER A 1 91 ? -10.253 1.478 5.199 1.00 80.94 91 SER A O 1
ATOM 696 N N . ASP A 1 92 ? -12.319 0.941 4.481 1.00 71.44 92 ASP A N 1
ATOM 697 C CA . ASP A 1 92 ? -13.078 1.676 5.492 1.00 71.44 92 ASP A CA 1
ATOM 698 C C . ASP A 1 92 ? -13.229 0.922 6.824 1.00 71.44 92 ASP A C 1
ATOM 700 O O . ASP A 1 92 ? -13.838 1.455 7.751 1.00 71.44 92 ASP A O 1
ATOM 704 N N . GLY A 1 93 ? -12.635 -0.271 6.961 1.00 59.19 93 GLY A N 1
ATOM 705 C CA . GLY A 1 93 ? -12.378 -0.955 8.238 1.00 59.19 93 GLY A CA 1
ATOM 706 C C . GLY A 1 93 ? -13.603 -1.284 9.103 1.00 59.19 93 GLY A C 1
ATOM 707 O O . GLY A 1 93 ? -13.452 -1.818 10.202 1.00 59.19 93 GLY A O 1
ATOM 708 N N . ARG A 1 94 ? -14.820 -0.969 8.647 1.00 55.25 94 ARG A N 1
ATOM 709 C CA . ARG A 1 94 ? -16.064 -1.234 9.368 1.00 55.25 94 ARG A CA 1
ATOM 710 C C . ARG A 1 94 ? -16.477 -2.676 9.126 1.00 55.25 94 ARG A C 1
ATOM 712 O O . ARG A 1 94 ? -17.191 -2.981 8.176 1.00 55.25 94 ARG A O 1
ATOM 719 N N . VAL A 1 95 ? -16.021 -3.558 10.004 1.00 46.06 95 VAL A N 1
ATOM 720 C CA . VAL A 1 95 ? -16.641 -4.873 10.175 1.00 46.06 95 VAL A CA 1
ATOM 721 C C . VAL A 1 95 ? -17.874 -4.668 11.076 1.00 46.06 95 VAL A C 1
ATOM 723 O O . VAL A 1 95 ? -17.720 -4.010 12.109 1.00 46.06 95 VAL A O 1
ATOM 726 N N . PRO A 1 96 ? -19.085 -5.101 10.669 1.00 47.09 96 PRO A N 1
ATOM 727 C CA . PRO A 1 96 ? -20.297 -4.992 11.487 1.00 47.09 96 PRO A CA 1
ATOM 728 C C . PRO A 1 96 ? -20.223 -5.799 12.788 1.00 47.09 96 PRO A C 1
ATOM 730 O O . PRO A 1 96 ? -19.486 -6.811 12.824 1.00 47.09 96 PRO A O 1
#

Foldseek 3Di:
DDDDPPPPPVPPPPPDPAFKKKKWKWKDPPQPPDIDTPDIDIDRPVCQVVVQVVVVVVVLVVLVPPAQMKMKMFMDTPVCNPDHGPDIDIDRRDDD

Organism: NCBI:txid2741721

Secondary structure (DSSP, 8-state):
---------------PPPPEEEEEEEEESSTTSS-EEEEEEEEEGGGHHHHHHHHHHHHHHHHTTT-S-EEEEEEEETT-TTSPPSEEEEE-----

pLDDT: mean 76.83, std 17.02, range [37.28, 93.5]